Protein AF-A0ABD0S0U6-F1 (afdb_monomer)

Structure (mmCIF, N/CA/C/O backbone):
data_AF-A0ABD0S0U6-F1
#
_entry.id   AF-A0ABD0S0U6-F1
#
loop_
_atom_site.group_PDB
_atom_site.id
_atom_site.type_symbol
_atom_site.label_atom_id
_atom_site.label_alt_id
_atom_site.label_comp_id
_atom_site.label_asym_id
_atom_site.label_entity_id
_atom_site.label_seq_id
_atom_site.pdbx_PDB_ins_code
_atom_site.Cartn_x
_atom_site.Cartn_y
_atom_site.Cartn_z
_atom_site.occupancy
_atom_site.B_iso_or_equiv
_atom_site.auth_seq_id
_atom_site.auth_com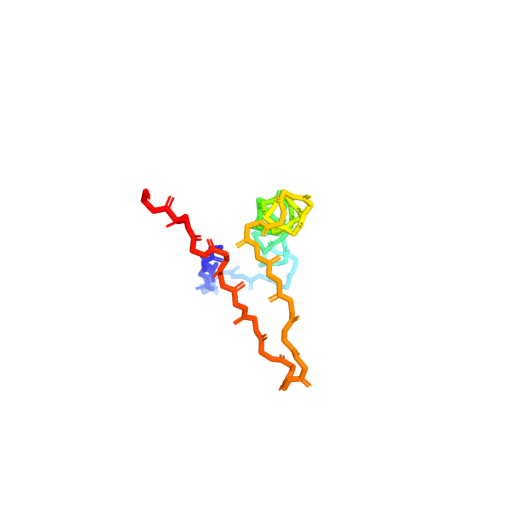p_id
_atom_site.auth_asym_id
_atom_site.auth_atom_id
_atom_site.pdbx_PDB_model_num
ATOM 1 N N . GLU A 1 1 ? -1.458 1.839 -4.228 1.00 86.38 1 GLU A N 1
ATOM 2 C CA . GLU A 1 1 ? -1.806 1.917 -5.667 1.00 86.38 1 GLU A CA 1
ATOM 3 C C . GLU A 1 1 ? -1.040 0.840 -6.424 1.00 86.38 1 GLU A C 1
ATOM 5 O O . GLU A 1 1 ? -0.070 0.329 -5.877 1.00 86.38 1 GLU A O 1
ATOM 10 N N . ALA A 1 2 ? -1.480 0.453 -7.621 1.00 96.81 2 ALA A N 1
ATOM 11 C CA . ALA A 1 2 ? -0.727 -0.494 -8.442 1.00 96.81 2 ALA A CA 1
ATOM 12 C C . ALA A 1 2 ? 0.434 0.224 -9.149 1.00 96.81 2 ALA A C 1
ATOM 14 O O . ALA A 1 2 ? 0.245 1.330 -9.652 1.00 96.81 2 ALA A O 1
ATOM 15 N N . VAL A 1 3 ? 1.605 -0.416 -9.214 1.00 98.06 3 VAL A N 1
ATOM 16 C CA . VAL A 1 3 ? 2.795 0.104 -9.907 1.00 98.06 3 VAL A CA 1
ATOM 17 C C . VAL A 1 3 ? 3.011 -0.700 -11.194 1.00 98.06 3 VAL A C 1
ATOM 19 O O . VAL A 1 3 ? 3.043 -1.930 -11.129 1.00 98.06 3 VAL A O 1
ATOM 22 N N . PRO A 1 4 ? 3.123 -0.057 -12.372 1.00 98.00 4 PRO A N 1
ATOM 23 C CA . PRO A 1 4 ? 3.320 -0.767 -13.631 1.00 98.00 4 PRO A CA 1
ATOM 24 C C . PRO A 1 4 ? 4.764 -1.253 -13.783 1.00 98.00 4 PRO A C 1
ATOM 26 O O . PRO A 1 4 ? 5.697 -0.585 -13.341 1.00 98.00 4 PRO A O 1
ATOM 29 N N . ILE A 1 5 ? 4.957 -2.360 -14.494 1.00 98.12 5 ILE A N 1
ATOM 30 C CA . ILE A 1 5 ? 6.281 -2.809 -14.944 1.00 98.12 5 ILE A CA 1
ATOM 31 C C . ILE A 1 5 ? 6.494 -2.303 -16.373 1.00 98.12 5 ILE A C 1
ATOM 33 O O . ILE A 1 5 ? 5.598 -2.411 -17.213 1.00 98.12 5 ILE A O 1
ATOM 37 N N . LEU A 1 6 ? 7.663 -1.733 -16.644 1.00 98.31 6 LEU A N 1
ATOM 38 C CA . LEU A 1 6 ? 8.065 -1.193 -17.936 1.00 98.31 6 LEU A CA 1
ATOM 39 C C . LEU A 1 6 ? 9.115 -2.102 -18.576 1.00 98.31 6 LEU A C 1
ATOM 41 O O . LEU A 1 6 ? 9.945 -2.699 -17.901 1.00 98.31 6 LEU A O 1
ATOM 45 N N . VAL A 1 7 ? 9.119 -2.165 -19.908 1.00 98.25 7 VAL A N 1
ATOM 46 C CA . VAL A 1 7 ? 10.084 -2.980 -20.676 1.00 98.25 7 VAL A CA 1
ATOM 47 C C . VAL A 1 7 ? 11.538 -2.567 -20.407 1.00 98.25 7 VAL A C 1
ATOM 49 O O . VAL A 1 7 ? 12.449 -3.372 -20.560 1.00 98.25 7 VAL A O 1
ATOM 52 N N . THR A 1 8 ? 11.759 -1.317 -20.003 1.00 97.88 8 THR A N 1
ATOM 53 C CA . THR A 1 8 ? 13.080 -0.743 -19.722 1.00 9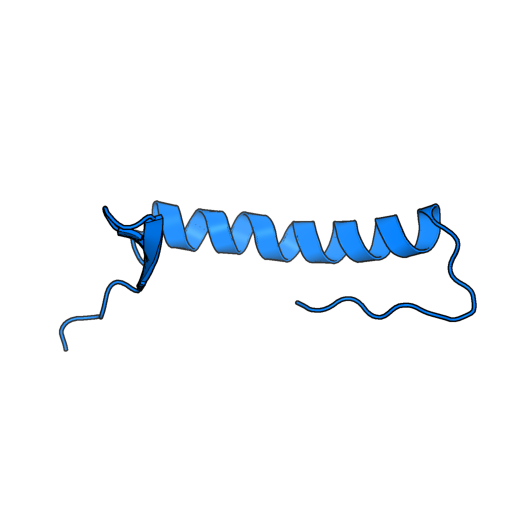7.88 8 THR A CA 1
ATOM 54 C C . THR A 1 8 ? 13.496 -0.846 -18.257 1.00 97.88 8 THR A C 1
ATOM 56 O O . THR A 1 8 ? 14.501 -0.245 -17.885 1.00 97.88 8 THR A O 1
ATOM 59 N N . ASP A 1 9 ? 12.723 -1.532 -17.414 1.00 98.56 9 ASP A N 1
ATOM 60 C CA . ASP A 1 9 ? 13.040 -1.624 -15.995 1.00 98.56 9 ASP A CA 1
ATOM 61 C C . ASP A 1 9 ? 14.316 -2.428 -15.740 1.00 98.56 9 ASP A C 1
ATOM 63 O O . ASP A 1 9 ? 14.509 -3.537 -16.240 1.00 98.56 9 ASP A O 1
ATOM 67 N N . THR A 1 10 ? 15.152 -1.880 -14.871 1.00 98.56 10 THR A N 1
ATOM 68 C CA . THR A 1 10 ? 16.046 -2.647 -14.005 1.00 98.56 10 THR A CA 1
ATOM 69 C C . THR A 1 10 ? 15.376 -2.880 -12.651 1.00 98.56 10 THR A C 1
ATOM 71 O O . THR A 1 10 ? 14.422 -2.179 -12.294 1.00 98.56 10 THR A O 1
ATOM 74 N N . GLU A 1 11 ? 15.914 -3.818 -11.868 1.00 98.56 11 GLU A N 1
ATOM 75 C CA . GLU A 1 11 ? 15.505 -4.048 -10.475 1.00 98.56 11 GLU A CA 1
ATOM 76 C C . GLU A 1 11 ? 15.469 -2.742 -9.666 1.00 98.56 11 GLU A C 1
ATOM 78 O O . GLU A 1 11 ? 14.449 -2.439 -9.046 1.00 98.56 11 GLU A O 1
ATOM 83 N N . ASP A 1 12 ? 16.520 -1.922 -9.757 1.00 98.69 12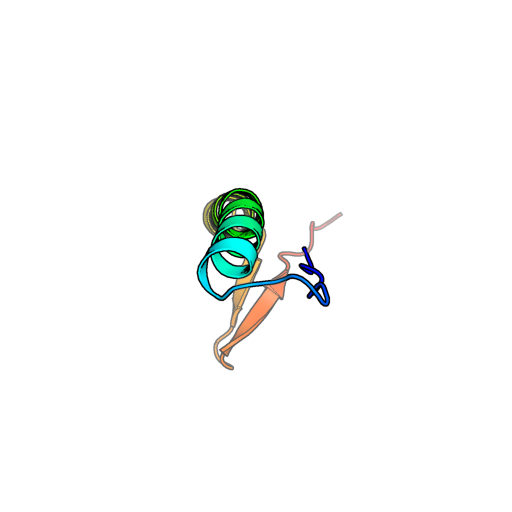 ASP A N 1
ATOM 84 C CA . ASP A 1 12 ? 16.607 -0.635 -9.058 1.00 98.69 12 ASP A CA 1
ATOM 85 C C . ASP A 1 12 ? 15.487 0.327 -9.483 1.00 98.69 12 ASP A C 1
ATOM 87 O O . ASP A 1 12 ? 14.786 0.893 -8.646 1.00 98.69 12 ASP A O 1
ATOM 91 N N . SER A 1 13 ? 15.268 0.493 -10.792 1.00 98.44 13 SER A N 1
ATOM 92 C CA . SER A 1 13 ? 14.279 1.453 -11.309 1.00 98.44 13 SER A CA 1
ATOM 93 C C . SER A 1 13 ? 12.827 1.068 -11.002 1.00 98.44 13 SER A C 1
ATOM 95 O O . SER A 1 13 ? 11.972 1.939 -10.813 1.00 98.44 13 SER A O 1
ATOM 97 N N . LEU A 1 14 ? 12.534 -0.234 -10.931 1.00 98.56 14 LEU A N 1
ATOM 98 C CA . LEU A 1 14 ? 11.233 -0.731 -10.496 1.00 98.56 14 LEU A CA 1
ATOM 99 C C . LEU A 1 14 ? 11.080 -0.567 -8.981 1.00 98.56 14 LEU A C 1
ATOM 101 O O . LEU A 1 14 ? 10.040 -0.092 -8.524 1.00 98.56 14 LEU A O 1
ATOM 105 N N . SER A 1 15 ? 12.123 -0.897 -8.216 1.00 98.56 15 SER A N 1
ATOM 106 C CA . SER A 1 15 ? 12.132 -0.779 -6.755 1.00 98.56 15 SER A CA 1
ATOM 107 C C . SER A 1 15 ? 11.906 0.658 -6.294 1.00 98.56 15 SER A C 1
ATOM 109 O O . SER A 1 15 ? 11.114 0.886 -5.384 1.00 98.56 15 SER A O 1
ATOM 11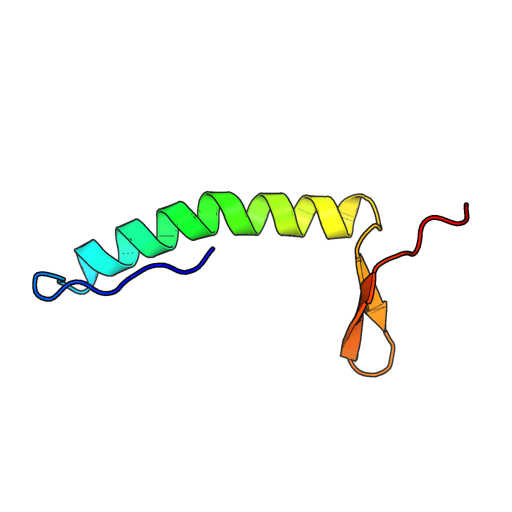1 N N . GLU A 1 16 ? 12.511 1.644 -6.957 1.00 98.50 16 GLU A N 1
ATOM 112 C CA . GLU A 1 16 ? 12.284 3.058 -6.640 1.00 98.50 16 GLU A CA 1
ATOM 113 C C . GLU A 1 16 ? 10.822 3.478 -6.843 1.00 98.50 16 GLU A C 1
ATOM 115 O O . GLU A 1 16 ? 10.224 4.105 -5.966 1.00 98.50 16 GLU A O 1
ATOM 120 N N . ARG A 1 17 ? 10.188 3.055 -7.943 1.00 98.31 17 ARG A N 1
ATOM 121 C CA . ARG A 1 17 ? 8.765 3.354 -8.186 1.00 98.31 17 ARG A CA 1
ATOM 122 C C . ARG A 1 17 ? 7.839 2.631 -7.208 1.00 98.31 17 ARG A C 1
ATOM 124 O O . ARG A 1 17 ? 6.820 3.194 -6.807 1.00 98.31 17 ARG A O 1
ATOM 131 N N . ILE A 1 18 ? 8.190 1.413 -6.791 1.00 98.44 18 ILE A N 1
ATOM 132 C CA . ILE A 1 18 ? 7.484 0.700 -5.715 1.00 98.44 18 ILE A CA 1
ATOM 133 C C . ILE A 1 18 ? 7.605 1.480 -4.405 1.00 98.44 18 ILE A C 1
ATOM 135 O O . ILE A 1 18 ? 6.590 1.758 -3.770 1.00 98.44 18 ILE A O 1
ATOM 139 N N . ARG A 1 19 ? 8.814 1.914 -4.046 1.00 98.25 19 ARG A N 1
ATOM 140 C CA . ARG A 1 19 ? 9.088 2.667 -2.818 1.00 98.25 19 ARG A CA 1
ATOM 141 C C . ARG A 1 19 ? 8.298 3.974 -2.747 1.00 98.25 19 ARG A C 1
ATOM 143 O O . ARG A 1 19 ? 7.749 4.316 -1.702 1.00 98.25 19 ARG A O 1
ATOM 150 N N . GLU A 1 20 ? 8.156 4.685 -3.863 1.00 98.12 20 GLU A N 1
ATOM 151 C CA . GLU A 1 20 ? 7.288 5.865 -3.936 1.00 98.12 20 GLU A CA 1
ATOM 152 C C . GLU A 1 20 ? 5.815 5.538 -3.642 1.00 98.12 20 GLU A C 1
ATOM 154 O O . GLU A 1 20 ? 5.144 6.290 -2.929 1.00 98.12 20 GLU A O 1
ATOM 159 N N . ALA A 1 21 ? 5.300 4.424 -4.171 1.00 98.38 21 ALA A N 1
ATOM 160 C CA . ALA A 1 21 ? 3.941 3.971 -3.883 1.00 98.38 21 ALA A CA 1
ATOM 161 C C . ALA A 1 21 ? 3.784 3.513 -2.421 1.00 98.38 21 ALA A C 1
ATOM 163 O O . ALA A 1 21 ? 2.752 3.787 -1.803 1.00 98.38 21 ALA A O 1
ATOM 164 N N . GLU A 1 22 ? 4.805 2.882 -1.838 1.00 98.44 22 GLU A N 1
ATOM 165 C CA . GLU A 1 22 ? 4.845 2.496 -0.422 1.00 98.44 22 GLU A CA 1
ATOM 166 C C . GLU A 1 22 ? 4.822 3.713 0.507 1.00 98.44 22 GLU A C 1
ATOM 168 O O . GLU A 1 22 ? 4.063 3.720 1.477 1.00 98.44 22 GLU A O 1
ATOM 173 N N . HIS A 1 23 ? 5.547 4.788 0.176 1.00 98.06 23 HIS A N 1
ATOM 174 C CA . HIS A 1 23 ? 5.512 6.045 0.933 1.00 98.06 23 HIS A CA 1
ATOM 175 C C . HIS A 1 23 ? 4.119 6.691 0.985 1.00 98.06 23 HIS A C 1
ATOM 177 O O . HIS A 1 23 ? 3.849 7.482 1.885 1.00 98.06 23 HIS A O 1
ATOM 183 N N . ARG A 1 24 ? 3.218 6.359 0.051 1.00 97.56 24 ARG A N 1
ATOM 184 C CA . ARG A 1 24 ? 1.801 6.754 0.115 1.00 97.56 24 ARG A CA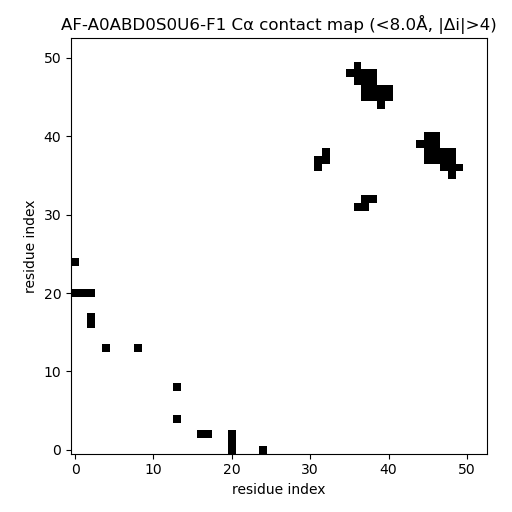 1
ATOM 185 C C . ARG A 1 24 ? 0.956 5.718 0.849 1.00 97.56 24 ARG A C 1
A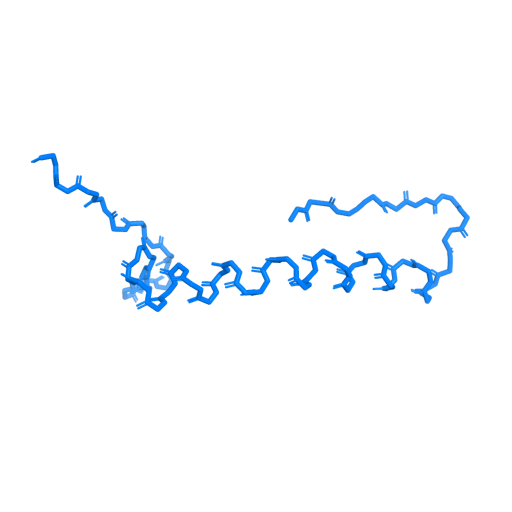TOM 187 O O . ARG A 1 24 ? 0.139 6.072 1.696 1.00 97.56 24 ARG A O 1
ATOM 194 N N . ALA A 1 25 ? 1.138 4.442 0.517 1.00 98.06 25 ALA A N 1
ATOM 195 C CA . ALA A 1 25 ? 0.306 3.358 1.026 1.00 98.06 25 ALA A CA 1
ATOM 196 C C . ALA A 1 25 ? 0.505 3.117 2.529 1.00 98.06 25 ALA A C 1
ATOM 198 O O . ALA A 1 25 ? -0.477 2.930 3.245 1.00 98.06 25 ALA A O 1
ATOM 199 N N . PHE A 1 26 ? 1.749 3.146 3.014 1.00 98.12 26 PHE A N 1
ATOM 200 C CA . PHE A 1 26 ? 2.062 2.817 4.401 1.00 98.12 26 PHE A CA 1
ATOM 201 C C . PHE A 1 26 ? 1.499 3.853 5.385 1.00 98.12 26 PHE A C 1
ATOM 203 O O . PHE A 1 26 ? 0.774 3.448 6.297 1.00 98.12 26 PHE A O 1
ATOM 210 N N . PRO A 1 27 ? 1.725 5.175 5.217 1.00 98.31 27 PRO A N 1
ATOM 211 C CA . PRO A 1 27 ? 1.139 6.158 6.126 1.00 98.31 27 PRO A CA 1
ATOM 212 C C . PRO A 1 27 ? -0.393 6.151 6.091 1.00 98.31 27 PRO A C 1
ATOM 214 O O . PRO A 1 27 ? -1.024 6.250 7.139 1.00 98.31 27 PRO A O 1
ATOM 217 N N . ALA A 1 28 ? -1.000 5.960 4.913 1.00 97.38 28 ALA A N 1
ATOM 218 C CA . ALA A 1 28 ? -2.453 5.853 4.791 1.00 97.38 28 ALA A CA 1
ATOM 219 C C . ALA A 1 28 ? -3.008 4.628 5.537 1.00 97.38 28 ALA A C 1
ATOM 221 O O . ALA A 1 28 ? -4.008 4.733 6.243 1.00 97.38 28 ALA A O 1
ATOM 222 N N . ALA A 1 29 ? -2.352 3.469 5.425 1.00 97.12 29 ALA A N 1
ATOM 223 C CA . ALA A 1 29 ? -2.740 2.272 6.165 1.00 97.12 29 ALA A CA 1
ATOM 224 C C . ALA A 1 29 ? -2.583 2.460 7.683 1.00 97.12 29 ALA A C 1
ATOM 226 O O . ALA A 1 29 ? -3.463 2.051 8.442 1.00 97.12 29 ALA A O 1
ATOM 227 N N . LEU A 1 30 ? -1.500 3.111 8.126 1.00 98.00 30 LEU A N 1
ATOM 228 C CA . LEU A 1 30 ? -1.281 3.420 9.538 1.00 98.00 30 LEU A CA 1
ATOM 229 C C . LEU A 1 30 ? -2.396 4.312 10.095 1.00 98.00 30 LEU A C 1
ATOM 231 O O . LEU A 1 30 ? -2.929 4.011 11.160 1.00 98.00 30 LEU A O 1
ATOM 235 N N . GLU A 1 31 ? -2.793 5.350 9.360 1.00 97.94 31 GLU A N 1
ATOM 236 C CA . GLU A 1 31 ? -3.891 6.242 9.745 1.00 97.94 31 GLU A CA 1
ATOM 237 C C . GLU A 1 31 ? -5.221 5.485 9.882 1.00 97.94 31 GLU A C 1
ATOM 239 O O . GLU A 1 31 ? -5.950 5.660 10.859 1.00 97.94 31 GLU A O 1
ATOM 244 N N . LEU A 1 32 ? -5.533 4.583 8.946 1.00 97.00 32 LEU A N 1
ATOM 245 C CA . LEU A 1 32 ? -6.755 3.772 8.997 1.00 97.00 32 LEU A CA 1
ATOM 246 C C . LEU A 1 32 ? -6.823 2.879 10.242 1.00 97.00 32 LEU A C 1
ATOM 248 O O . LEU A 1 32 ? -7.895 2.699 10.822 1.00 97.00 32 LEU A O 1
ATOM 252 N N . VAL A 1 33 ? -5.687 2.321 10.658 1.00 96.62 33 VAL A N 1
ATOM 253 C CA . VAL A 1 33 ? -5.605 1.497 11.869 1.00 96.62 33 VAL A CA 1
ATOM 254 C C . VAL A 1 33 ? -5.647 2.372 13.123 1.00 96.62 33 VAL A C 1
ATOM 256 O O . VAL A 1 33 ? -6.418 2.084 14.037 1.00 96.62 33 VAL A O 1
ATOM 259 N N . ALA A 1 34 ? -4.871 3.458 13.164 1.00 97.31 34 ALA A N 1
ATOM 260 C CA . ALA A 1 34 ? -4.772 4.349 14.321 1.00 97.31 34 ALA A CA 1
ATOM 261 C C . ALA A 1 34 ? -6.095 5.072 14.627 1.00 97.31 34 ALA A C 1
ATOM 263 O O . ALA A 1 34 ? -6.476 5.193 15.790 1.00 97.31 34 ALA A O 1
ATOM 264 N N . SER A 1 35 ? -6.831 5.484 13.592 1.00 97.06 35 SER A N 1
ATOM 265 C CA . SER A 1 35 ? -8.180 6.059 13.714 1.00 97.06 35 SER A CA 1
ATOM 266 C C . SER A 1 35 ? -9.254 5.024 14.077 1.00 97.06 35 SER A C 1
ATOM 268 O O . SER A 1 35 ? -10.384 5.382 14.409 1.00 97.06 35 SER A O 1
ATOM 270 N N . GLY A 1 36 ? -8.931 3.729 13.999 1.00 95.44 36 GLY A N 1
ATOM 271 C CA . GLY A 1 36 ? -9.879 2.636 14.193 1.00 95.44 36 GLY A CA 1
ATOM 272 C C . GLY A 1 36 ? -10.868 2.453 13.039 1.00 95.44 36 GLY A C 1
ATOM 273 O O . GLY A 1 36 ? -11.816 1.677 13.188 1.00 95.44 36 GLY A O 1
ATOM 274 N N . ALA A 1 37 ? -10.667 3.122 11.898 1.00 96.31 37 ALA A N 1
ATOM 275 C CA . ALA A 1 37 ? -11.462 2.935 10.683 1.00 96.31 37 ALA A CA 1
ATOM 276 C C . ALA A 1 37 ? -11.344 1.504 10.128 1.00 96.31 37 ALA A C 1
ATOM 278 O O . ALA A 1 37 ? -12.274 1.000 9.497 1.00 96.31 37 ALA A O 1
ATOM 279 N N . VAL A 1 38 ? -10.226 0.832 10.407 1.00 96.50 38 VAL A N 1
ATOM 280 C CA . VAL A 1 38 ? -9.957 -0.560 10.045 1.00 96.50 38 VAL A CA 1
ATOM 281 C C . VAL A 1 38 ? -9.550 -1.365 11.279 1.00 96.50 38 VAL A C 1
ATOM 283 O O . VAL A 1 38 ? -8.789 -0.887 12.118 1.00 96.50 38 VAL A O 1
ATOM 286 N N . LYS A 1 39 ? -10.039 -2.608 11.387 1.00 95.50 39 LYS A N 1
ATOM 287 C CA . LYS A 1 39 ? -9.725 -3.537 12.487 1.00 95.50 39 LYS A CA 1
ATOM 288 C C . LYS A 1 39 ? -9.468 -4.954 11.977 1.00 95.50 39 LYS A C 1
ATOM 290 O O . LYS A 1 39 ? -9.978 -5.346 10.927 1.00 95.50 39 LYS A O 1
ATOM 295 N N . LEU A 1 40 ? -8.710 -5.733 12.746 1.00 95.88 40 LEU A N 1
ATOM 296 C CA . LEU A 1 40 ? -8.521 -7.167 12.526 1.00 95.88 40 LEU A CA 1
ATOM 297 C C . LEU A 1 40 ? -9.586 -7.950 13.303 1.00 95.88 40 LEU A C 1
ATOM 299 O O . LEU A 1 40 ? -9.799 -7.690 14.485 1.00 95.88 40 LEU A O 1
ATOM 303 N N . ARG A 1 41 ? -10.259 -8.890 12.640 1.00 94.56 41 ARG A N 1
ATOM 304 C CA . ARG A 1 41 ? -11.189 -9.831 13.272 1.00 94.56 41 ARG A CA 1
ATOM 305 C C . ARG A 1 41 ? -10.468 -11.084 13.767 1.00 94.56 41 ARG A C 1
ATOM 307 O O . ARG A 1 41 ? -9.392 -11.422 13.281 1.00 94.56 41 ARG A O 1
ATOM 314 N N . ASP A 1 42 ? -11.138 -11.833 14.638 1.00 95.94 42 ASP A N 1
ATOM 315 C CA . ASP A 1 42 ? -10.646 -13.104 15.187 1.00 95.94 42 ASP A CA 1
ATOM 316 C C . ASP A 1 42 ? -10.364 -14.178 14.117 1.00 95.94 42 ASP A C 1
ATOM 318 O O . ASP A 1 42 ? -9.551 -15.071 14.335 1.00 95.94 42 ASP A O 1
ATOM 322 N N . ASP A 1 43 ? -10.998 -14.089 12.940 1.00 96.38 43 ASP A N 1
ATOM 323 C CA . ASP A 1 43 ? -10.755 -14.988 11.800 1.00 96.38 43 ASP A CA 1
ATOM 324 C C . ASP A 1 43 ? -9.583 -14.545 10.904 1.00 96.38 43 ASP A C 1
ATOM 326 O O . ASP A 1 43 ? -9.383 -15.096 9.820 1.00 96.38 43 ASP A O 1
ATOM 330 N N . GLY A 1 44 ? -8.825 -13.529 11.327 1.00 95.69 44 GLY A N 1
ATOM 331 C CA . GLY A 1 44 ? -7.672 -12.998 10.603 1.00 95.69 44 GLY A CA 1
ATOM 332 C C . GLY A 1 44 ? -8.027 -12.112 9.408 1.00 95.69 44 GLY A C 1
ATOM 333 O O . GLY A 1 44 ? -7.131 -11.699 8.673 1.00 95.69 44 GLY A O 1
ATOM 334 N N . ARG A 1 45 ? -9.312 -11.799 9.184 1.00 96.06 45 ARG A N 1
ATOM 335 C CA . ARG A 1 45 ? -9.736 -10.890 8.111 1.00 96.06 45 ARG A CA 1
ATOM 336 C C . ARG A 1 45 ? -9.870 -9.458 8.612 1.00 96.06 45 ARG A C 1
ATOM 338 O O . ARG A 1 45 ? -10.249 -9.195 9.751 1.00 96.06 45 ARG A O 1
ATOM 345 N N . MET A 1 46 ? -9.600 -8.518 7.719 1.00 95.25 46 MET A N 1
ATOM 346 C CA . MET A 1 46 ? -9.818 -7.098 7.963 1.00 95.25 46 MET A CA 1
ATOM 347 C C . MET A 1 46 ? -11.314 -6.754 7.895 1.00 95.25 46 MET A C 1
ATOM 349 O O . MET A 1 46 ? -12.034 -7.268 7.037 1.00 95.25 46 MET A O 1
ATOM 353 N N . VAL A 1 47 ? -11.773 -5.849 8.759 1.00 95.75 47 VAL A N 1
ATOM 354 C CA . VAL A 1 47 ? -13.113 -5.251 8.706 1.00 95.75 47 VAL A CA 1
ATOM 355 C C . VAL A 1 47 ? -13.020 -3.729 8.748 1.00 95.75 47 VAL A C 1
ATOM 357 O O . VAL A 1 47 ? -12.194 -3.165 9.467 1.00 95.75 47 VAL A O 1
ATOM 360 N N . TRP A 1 48 ? -13.881 -3.070 7.977 1.00 95.56 48 TRP A N 1
ATOM 361 C CA . TRP A 1 48 ? -14.077 -1.626 8.045 1.00 95.56 48 TRP A CA 1
ATOM 362 C C . TRP A 1 48 ? -15.053 -1.307 9.173 1.00 95.56 48 TRP A C 1
ATOM 364 O O . TRP A 1 48 ? -16.128 -1.907 9.251 1.00 95.56 48 TRP A O 1
ATOM 374 N N . SER A 1 49 ? -14.698 -0.362 10.038 1.00 87.62 49 SER A N 1
ATOM 375 C CA . SER A 1 49 ? -15.635 0.186 11.013 1.00 87.62 49 SER A CA 1
ATOM 376 C C . SER A 1 49 ? -16.725 0.921 10.239 1.00 87.62 49 SER A C 1
ATOM 378 O O . SER A 1 49 ? -16.474 1.969 9.649 1.00 87.62 49 SER A O 1
ATOM 380 N N . GLN A 1 50 ? -17.927 0.349 10.186 1.00 70.19 50 GLN A N 1
ATOM 381 C CA . GLN A 1 50 ? -19.063 1.036 9.588 1.00 70.19 50 GLN A CA 1
ATOM 382 C C . GLN A 1 50 ? -19.369 2.270 10.434 1.00 70.19 50 GLN A C 1
ATOM 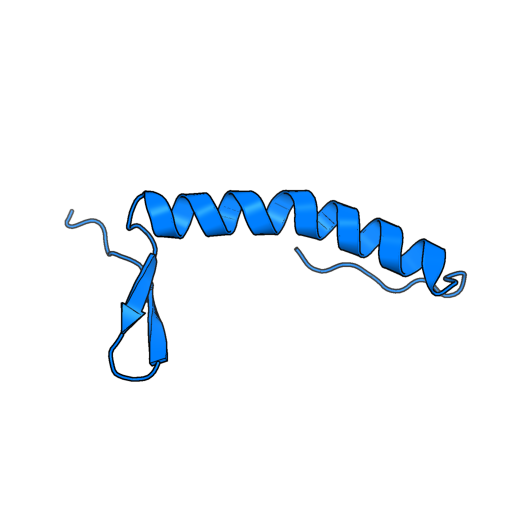384 O O . GLN A 1 50 ? -19.582 2.151 11.642 1.00 70.19 50 GLN A O 1
ATOM 389 N N . SER A 1 51 ? -19.382 3.451 9.817 1.00 55.41 51 SER A N 1
ATOM 390 C CA . SER A 1 51 ? -20.056 4.604 10.403 1.00 55.41 51 SER A CA 1
ATOM 391 C C . SER A 1 51 ? -21.491 4.173 10.695 1.00 55.41 5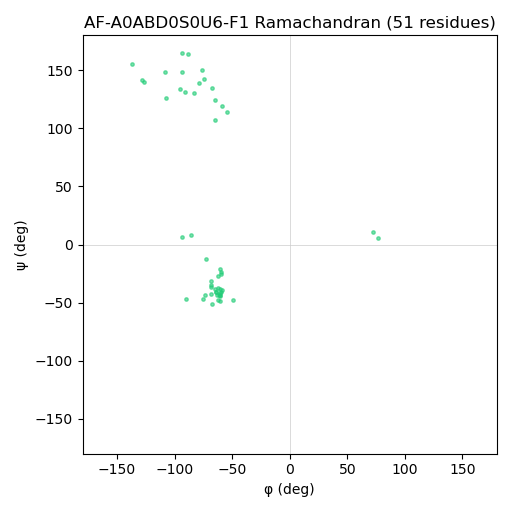1 SER A C 1
ATOM 393 O O . SER A 1 51 ? -22.237 3.846 9.772 1.00 55.41 51 SER A O 1
ATOM 395 N N . VAL A 1 52 ? -21.862 4.112 11.974 1.00 45.84 52 VAL A N 1
ATOM 396 C CA . VAL A 1 52 ? -23.275 4.167 12.345 1.00 45.84 52 VAL A CA 1
ATOM 397 C C . VAL A 1 52 ? -23.769 5.501 11.788 1.00 45.84 52 VAL A C 1
ATOM 399 O O . VAL A 1 52 ? -23.165 6.534 12.082 1.00 45.84 52 VAL A O 1
ATOM 402 N N . GLN A 1 53 ? -24.751 5.443 10.888 1.00 36.28 53 GLN A N 1
ATOM 403 C CA . GLN A 1 53 ? -25.476 6.625 10.418 1.0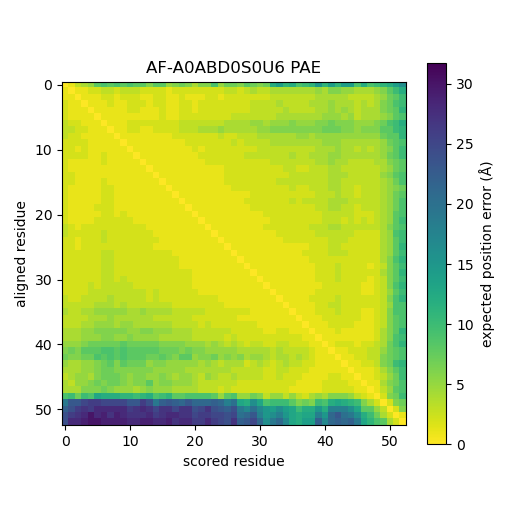0 36.28 53 GLN A CA 1
ATOM 404 C C . GLN A 1 53 ? -26.068 7.397 11.594 1.00 36.28 53 GLN A C 1
ATOM 406 O O . GLN A 1 53 ? -26.547 6.734 12.543 1.00 36.28 53 GLN A O 1
#

Mean predicted aligned error: 4.24 Å

Solvent-accessible surface area (backbone atoms only — not comparable to full-atom values): 3368 Å² total; per-residue (Å²): 118,90,76,87,88,61,97,84,58,47,74,66,63,47,49,52,55,46,50,59,40,44,69,52,44,51,59,53,52,49,49,34,45,75,73,50,47,35,46,78,44,98,85,74,44,79,43,70,55,74,79,79,129

pLDDT: mean 93.56, std 12.59, range [36.28, 98.69]

Secondary structure (DSSP, 8-state):
------TT--HHHHHHHHHHHHHHHHHHHHHHHHTTSEEE-TTS-EEE-----

InterPro domains:
  IPR036477 Formyl transferase, N-terminal domain superfamily [SSF53328] (2-51)

Nearest PDB structures (foldseek):
  3kcq-assembly2_B  TM=8.457E-01  e=6.188E-03  Anaplasma phagocytophilum str. HZ
  3kcq-assembly2_D-3  TM=8.466E-01  e=7.648E-03  Anaplasma phagocytophilum str. HZ
  3kcq-assembly1_C-2  TM=8.443E-01  e=8.809E-03  Anaplasma phagocytophilum str. HZ
  3bwg-assembly2_C-2  TM=4.369E-01  e=2.693E+00  Bacillus subtilis subsp. subtilis str. 168
  7ozs-assembly1_D  TM=4.746E-01  e=4.738E+00  Thermochaetoides thermophila DSM 1495

Foldseek 3Di:
DDQDDDPPDDPVNSVVSVVVVCVVVVVVVVCCVVVVQWDADPVRDIDGDDPPD

Sequence (53 aa):
EAVPILVTDTEDSLSERIREAEHRAFPAALELVASGAVKLRDDGRMVWSQSVQ

Organism: Cirrhinus mrigala (NCBI:txid683832)

Radius of gyration: 15.95 Å; Cα contacts (8 Å, |Δi|>4): 29; chains: 1; bounding box: 42×22×36 Å